Protein AF-A0A1F5B663-F1 (afdb_monomer_lite)

Secondary structure (DSSP, 8-state):
--------PPPPSS-EEEEEETTEEEEEE---GGGHHHHHHHH--EESPPPTTSEEEETTTTEEEEGGG-EEEE-SSSEEEE-TTHHHH--BGGGEE-TTPPTT-EEEEEETTSS-EEEEE---SPP---

Foldseek 3Di:
DDDPPQAADDDDPFDWDWDDQPPDTWTWGDDDLVCLQVVQVVAQFFPPRDDQQDWWAQQQVRDIDRNSCWIWTDDPRGIWTAHVCCSPGNGTSVRTHHPPDAAQDWDWTHTPPDPDTDIDGHN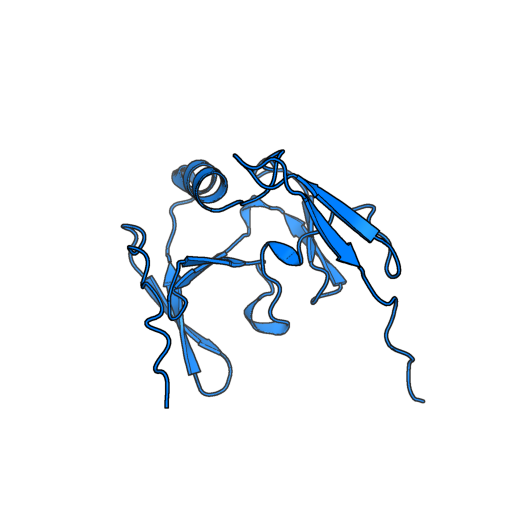GDDPPDD

Structure (mmCIF, N/CA/C/O ba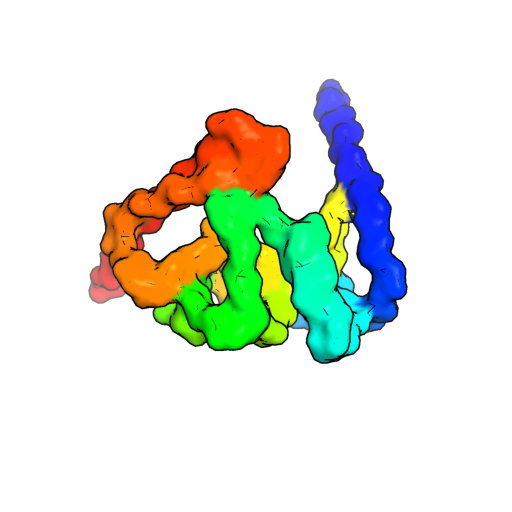ckbone):
data_AF-A0A1F5B663-F1
#
_entry.id   AF-A0A1F5B663-F1
#
loop_
_atom_site.group_PDB
_atom_site.id
_atom_site.type_symbol
_atom_site.label_atom_id
_atom_site.label_alt_id
_atom_site.label_comp_id
_atom_site.label_asym_id
_atom_site.label_entity_id
_atom_site.label_seq_id
_atom_site.pdbx_PDB_ins_code
_atom_site.Cartn_x
_atom_site.Cartn_y
_atom_site.Cartn_z
_atom_site.occupancy
_atom_site.B_iso_or_equiv
_atom_site.auth_seq_id
_atom_site.auth_comp_id
_atom_site.auth_asym_id
_atom_site.auth_atom_id
_atom_site.pdbx_PDB_model_num
ATOM 1 N N . MET A 1 1 ? -12.849 -8.162 -31.831 1.00 47.31 1 MET A N 1
ATOM 2 C CA . MET A 1 1 ? -11.798 -7.874 -30.829 1.00 47.31 1 MET A CA 1
ATOM 3 C C . MET A 1 1 ? -12.419 -6.965 -29.770 1.00 47.31 1 MET A C 1
ATOM 5 O O . MET A 1 1 ? -12.582 -5.778 -30.017 1.00 47.31 1 MET A O 1
ATOM 9 N N . PHE A 1 2 ? -12.905 -7.520 -28.658 1.00 51.75 2 PHE A N 1
ATOM 10 C CA . PHE A 1 2 ? -13.579 -6.729 -27.623 1.00 51.75 2 PHE A CA 1
ATOM 11 C C . PHE A 1 2 ? -12.532 -5.934 -26.835 1.00 51.75 2 PHE A C 1
ATOM 13 O O . PHE A 1 2 ? -11.804 -6.504 -26.022 1.00 51.75 2 PHE A O 1
ATOM 20 N N . LYS A 1 3 ? -12.426 -4.625 -27.086 1.00 56.47 3 LYS A N 1
ATOM 21 C CA . LYS A 1 3 ? -11.686 -3.728 -26.193 1.00 56.47 3 LYS A CA 1
ATOM 22 C C . LYS A 1 3 ? -12.485 -3.650 -24.893 1.00 56.47 3 LYS A C 1
ATOM 24 O O . LYS A 1 3 ? -13.535 -3.017 -24.865 1.00 56.47 3 LYS A O 1
ATOM 29 N N . ARG A 1 4 ? -12.033 -4.331 -23.834 1.00 62.50 4 ARG A N 1
ATOM 30 C CA . ARG A 1 4 ? -12.589 -4.104 -22.494 1.00 62.50 4 ARG A CA 1
ATOM 31 C C . ARG A 1 4 ? -12.277 -2.659 -22.133 1.00 62.50 4 ARG A C 1
ATOM 33 O O . ARG A 1 4 ? -11.109 -2.306 -21.989 1.00 62.50 4 ARG A O 1
ATOM 40 N N . HIS A 1 5 ? -13.310 -1.830 -22.057 1.00 62.78 5 HIS A N 1
ATOM 41 C CA . HIS A 1 5 ? -13.181 -0.480 -21.539 1.00 62.78 5 HIS A CA 1
ATOM 42 C C . HIS A 1 5 ? -12.806 -0.617 -20.063 1.00 62.78 5 HIS A C 1
ATOM 44 O O . HIS A 1 5 ? -13.605 -1.092 -19.259 1.00 62.78 5 HIS A O 1
ATOM 50 N N . ARG A 1 6 ? -11.550 -0.327 -19.724 1.00 70.75 6 ARG A N 1
ATOM 51 C CA . ARG A 1 6 ? -11.101 -0.342 -18.335 1.00 70.75 6 ARG A CA 1
ATOM 52 C C . ARG A 1 6 ? -11.484 1.014 -17.764 1.00 70.75 6 ARG A C 1
ATOM 54 O O . ARG A 1 6 ? -11.003 2.030 -18.256 1.00 70.75 6 ARG A O 1
ATOM 61 N N . GLU A 1 7 ? -12.406 1.033 -16.810 1.00 86.25 7 GLU A N 1
ATOM 62 C CA . GLU A 1 7 ? -12.746 2.267 -16.108 1.00 86.25 7 GLU A CA 1
ATOM 63 C C . GLU A 1 7 ? -11.486 2.814 -15.431 1.00 86.25 7 GLU A C 1
ATOM 65 O O . GLU A 1 7 ? -10.768 2.083 -14.744 1.00 86.25 7 GLU A O 1
ATOM 70 N N . ILE A 1 8 ? -11.180 4.084 -15.699 1.00 90.31 8 ILE A N 1
ATOM 71 C CA . ILE A 1 8 ? -10.065 4.794 -15.081 1.00 90.31 8 ILE A CA 1
ATOM 72 C C . ILE A 1 8 ? -10.648 5.541 -13.889 1.00 90.31 8 ILE A C 1
ATOM 74 O O . ILE A 1 8 ? -11.436 6.471 -14.062 1.00 90.31 8 ILE A O 1
ATOM 78 N N . LEU A 1 9 ? -10.270 5.126 -12.686 1.00 92.06 9 LEU A N 1
ATOM 79 C CA . LEU A 1 9 ? -10.707 5.764 -11.455 1.00 92.06 9 LEU A CA 1
ATOM 80 C C . LEU A 1 9 ? -10.071 7.153 -11.312 1.00 92.06 9 LEU A C 1
ATOM 82 O O . LEU A 1 9 ? -8.950 7.367 -11.800 1.00 92.06 9 LEU A O 1
ATOM 86 N N . PRO A 1 10 ? -10.746 8.095 -10.628 1.00 94.25 10 PRO A N 1
ATOM 87 C CA . PRO A 1 10 ? -10.165 9.385 -10.280 1.00 94.25 10 PRO A CA 1
ATOM 88 C C . PRO A 1 10 ? -8.796 9.239 -9.605 1.00 94.25 10 PRO A C 1
ATOM 90 O O . PRO A 1 10 ? -8.495 8.223 -8.982 1.00 94.25 10 PRO A O 1
ATOM 93 N N . ARG A 1 11 ? -7.950 10.252 -9.780 1.00 96.00 11 ARG A N 1
ATOM 94 C CA . ARG A 1 11 ? -6.649 10.364 -9.109 1.00 96.00 11 ARG A CA 1
ATOM 95 C C . ARG A 1 11 ? -6.840 10.991 -7.730 1.00 96.00 11 ARG A C 1
ATOM 97 O O . ARG A 1 11 ? -7.661 11.901 -7.598 1.00 96.00 11 ARG A O 1
ATOM 104 N N . LEU A 1 12 ? -6.024 10.599 -6.752 1.00 96.75 12 LEU A N 1
ATOM 105 C CA . LEU A 1 12 ? -5.884 11.383 -5.523 1.00 96.75 12 LEU A CA 1
ATOM 106 C C . LEU A 1 12 ? -5.427 12.823 -5.817 1.00 96.75 12 LEU A C 1
ATOM 108 O O . LEU A 1 12 ? -4.656 13.075 -6.745 1.00 96.75 12 LEU A O 1
ATOM 112 N N . SER A 1 13 ? -5.855 13.761 -4.973 1.00 96.88 13 SER A N 1
ATOM 113 C CA . SER A 1 13 ? -5.525 15.191 -5.065 1.00 96.88 13 SER A CA 1
ATOM 114 C C . SER A 1 13 ? -4.177 15.548 -4.420 1.00 96.88 13 SER A C 1
ATOM 116 O O . SER A 1 13 ? -4.055 16.579 -3.766 1.00 96.88 13 SER A O 1
ATOM 118 N N . TYR A 1 14 ? -3.162 14.701 -4.606 1.00 97.75 14 TYR A N 1
ATOM 119 C CA . TYR A 1 14 ? -1.798 14.927 -4.115 1.00 97.75 14 TYR A CA 1
ATOM 120 C C . TYR A 1 14 ? -0.825 15.141 -5.279 1.00 97.75 14 TYR A C 1
ATOM 122 O O . TYR A 1 14 ? -1.024 14.563 -6.352 1.00 97.75 14 TYR A O 1
ATOM 130 N N . PRO A 1 15 ? 0.247 15.930 -5.089 1.00 97.94 15 PRO A N 1
ATOM 131 C CA . PRO A 1 15 ? 1.313 16.024 -6.079 1.00 97.94 15 PRO A CA 1
ATOM 132 C C . PRO A 1 15 ? 2.014 14.672 -6.260 1.00 97.94 15 PRO A C 1
ATOM 134 O O . PRO A 1 15 ? 2.065 13.855 -5.338 1.00 97.94 15 PRO A O 1
ATOM 137 N N . THR A 1 16 ? 2.589 14.452 -7.442 1.00 98.31 16 THR A N 1
ATOM 138 C CA . THR A 1 16 ? 3.364 13.247 -7.757 1.00 98.31 16 THR A CA 1
ATOM 139 C C . THR A 1 16 ? 4.823 13.574 -8.051 1.00 98.31 16 THR A C 1
ATOM 141 O O . THR A 1 16 ? 5.175 14.685 -8.453 1.00 98.31 16 THR A O 1
ATOM 144 N N . ARG A 1 17 ? 5.688 12.578 -7.861 1.00 97.88 17 ARG A N 1
ATOM 145 C CA . ARG A 1 17 ? 7.046 12.535 -8.410 1.00 97.88 17 ARG A CA 1
ATOM 146 C C . ARG A 1 17 ? 7.204 11.314 -9.305 1.00 97.88 17 ARG A C 1
ATOM 148 O O . ARG A 1 17 ? 6.560 10.293 -9.079 1.00 97.88 17 ARG A O 1
ATOM 155 N N . LEU A 1 18 ? 8.090 11.406 -10.291 1.00 97.88 18 LEU A N 1
ATOM 156 C CA . LEU A 1 18 ? 8.453 10.268 -11.130 1.00 97.88 18 LEU A CA 1
ATOM 157 C C . LEU A 1 18 ? 9.591 9.478 -10.479 1.00 97.88 18 LEU A C 1
ATOM 159 O O . LEU A 1 18 ? 10.616 10.050 -10.108 1.00 97.88 18 LEU A O 1
ATOM 163 N N . VAL A 1 19 ? 9.412 8.165 -10.363 1.00 96.44 19 VAL A N 1
ATOM 164 C CA . VAL A 1 19 ? 10.391 7.232 -9.797 1.00 96.44 19 VAL A CA 1
ATOM 165 C C . VAL A 1 19 ? 10.777 6.205 -10.866 1.00 96.44 19 VAL A C 1
ATOM 167 O O . VAL A 1 19 ? 9.883 5.552 -11.409 1.00 96.44 19 VAL A O 1
ATOM 170 N N . PRO A 1 20 ? 12.075 6.038 -11.181 1.00 94.00 20 PRO A N 1
ATOM 171 C CA . PRO A 1 20 ? 12.530 4.984 -12.084 1.00 94.00 20 PRO A CA 1
ATOM 172 C C . PRO A 1 20 ? 12.227 3.585 -11.530 1.00 94.00 20 PRO A C 1
ATOM 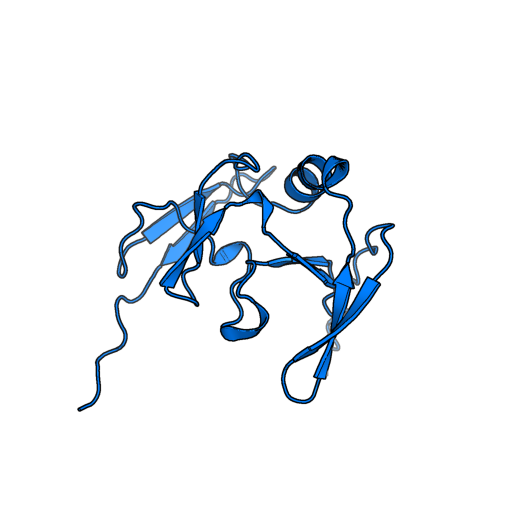174 O O . PRO A 1 20 ? 12.529 3.294 -10.371 1.00 94.00 20 PRO A O 1
ATOM 177 N N . ALA A 1 21 ? 11.673 2.711 -12.368 1.00 88.75 21 ALA A N 1
ATOM 178 C CA . ALA A 1 21 ? 11.403 1.307 -12.073 1.00 88.75 21 ALA A CA 1
ATOM 179 C C . ALA A 1 21 ? 11.782 0.452 -13.294 1.00 88.75 21 ALA A C 1
ATOM 181 O O . ALA A 1 21 ? 10.973 0.195 -14.186 1.00 88.75 21 ALA A O 1
ATOM 182 N N . GLY A 1 22 ? 13.052 0.046 -13.371 1.00 86.00 22 GLY A N 1
ATOM 183 C CA . GLY A 1 22 ? 13.583 -0.633 -14.554 1.00 86.00 22 GLY A CA 1
ATOM 184 C C . GLY A 1 22 ? 13.564 0.282 -15.783 1.00 86.00 22 GLY A C 1
ATOM 185 O O . GLY A 1 22 ? 14.201 1.332 -15.778 1.00 86.00 22 GLY A O 1
ATOM 186 N N . ALA A 1 23 ? 12.847 -0.125 -16.835 1.00 86.75 23 ALA A N 1
ATOM 187 C CA . ALA A 1 23 ? 12.708 0.642 -18.078 1.00 86.75 23 ALA A CA 1
ATOM 188 C C . ALA A 1 23 ? 11.555 1.666 -18.053 1.00 86.75 23 ALA A C 1
ATOM 190 O O . ALA A 1 23 ? 11.382 2.413 -19.016 1.00 86.75 23 ALA A O 1
ATOM 191 N N . GLU A 1 24 ? 10.760 1.697 -16.982 1.00 90.19 24 GLU A N 1
ATOM 192 C CA . GLU A 1 24 ? 9.573 2.544 -16.867 1.00 90.19 24 GLU A CA 1
ATOM 193 C C . GLU A 1 24 ? 9.748 3.627 -15.792 1.00 90.19 24 GLU A C 1
ATOM 195 O O . GLU A 1 24 ? 10.549 3.500 -14.864 1.00 90.19 24 GLU A O 1
ATOM 200 N N . MET A 1 25 ? 8.968 4.703 -15.915 1.00 94.94 25 MET A N 1
ATOM 201 C CA . MET A 1 25 ? 8.834 5.735 -14.886 1.00 94.94 25 MET A CA 1
ATOM 202 C C . MET A 1 25 ? 7.457 5.601 -14.243 1.00 94.94 25 MET A C 1
ATOM 204 O O . MET A 1 25 ? 6.443 5.657 -14.938 1.00 94.94 25 MET A O 1
ATOM 208 N N . ILE A 1 26 ? 7.419 5.455 -12.922 1.00 96.50 26 ILE A N 1
ATOM 209 C CA . ILE A 1 26 ? 6.176 5.331 -12.161 1.00 96.50 26 ILE A CA 1
ATOM 210 C C . ILE A 1 26 ? 5.891 6.645 -11.438 1.00 96.50 26 ILE A C 1
ATOM 212 O O . ILE A 1 26 ? 6.773 7.230 -10.810 1.00 96.50 26 ILE A O 1
ATOM 216 N N . GLU A 1 27 ? 4.645 7.101 -11.506 1.00 98.12 27 GLU A N 1
ATOM 217 C CA . GLU A 1 27 ? 4.158 8.227 -10.714 1.00 98.12 27 GLU A CA 1
ATOM 218 C C . GLU A 1 27 ? 3.892 7.779 -9.267 1.00 98.12 27 GLU A C 1
ATOM 220 O O . GLU A 1 27 ? 3.022 6.947 -9.010 1.00 98.12 27 GLU A O 1
ATOM 225 N N . GLU A 1 28 ? 4.620 8.348 -8.312 1.00 98.50 28 GLU A N 1
ATOM 226 C CA . GLU A 1 28 ? 4.395 8.169 -6.877 1.00 98.50 28 GLU A CA 1
ATOM 227 C C . GLU A 1 28 ? 3.788 9.437 -6.276 1.00 98.50 28 GLU A C 1
ATOM 229 O O . GLU A 1 28 ? 4.322 10.531 -6.465 1.00 98.50 28 GLU A O 1
ATOM 234 N N . TYR A 1 29 ? 2.721 9.287 -5.496 1.00 98.69 29 TYR A N 1
ATOM 235 C CA . TYR A 1 29 ? 2.125 10.384 -4.742 1.00 98.69 29 TYR A CA 1
ATOM 236 C C . TYR A 1 29 ? 2.991 10.802 -3.551 1.00 98.69 29 TYR A C 1
ATOM 238 O O . TYR A 1 29 ? 3.461 9.976 -2.768 1.00 98.69 29 TYR A O 1
ATOM 246 N N . ILE A 1 30 ? 3.142 12.112 -3.369 1.00 98.38 30 ILE A N 1
ATOM 247 C CA . ILE A 1 30 ? 3.794 12.717 -2.208 1.00 98.38 30 ILE A CA 1
ATOM 248 C C . ILE A 1 30 ? 2.704 13.040 -1.183 1.00 98.38 30 ILE A C 1
ATOM 250 O O . ILE A 1 30 ? 2.067 14.091 -1.243 1.00 98.38 30 ILE A O 1
ATOM 254 N N . ILE A 1 31 ? 2.476 12.112 -0.254 1.00 98.12 31 ILE A N 1
ATOM 255 C CA . ILE A 1 31 ? 1.436 12.232 0.776 1.00 98.12 31 ILE A CA 1
ATOM 256 C C . ILE A 1 31 ? 2.054 12.787 2.068 1.00 98.12 31 ILE A C 1
ATOM 258 O O . ILE A 1 31 ? 2.991 12.176 2.595 1.00 98.12 31 ILE A O 1
ATOM 262 N N . PRO A 1 32 ? 1.541 13.903 2.617 1.00 97.62 32 PRO A N 1
ATOM 263 C CA . PRO A 1 32 ? 1.982 14.416 3.910 1.00 97.62 32 PRO A CA 1
ATOM 264 C C . PRO A 1 32 ? 1.759 13.405 5.041 1.00 97.62 32 PRO A C 1
ATOM 266 O O . PRO A 1 32 ? 0.729 12.736 5.104 1.00 97.62 32 PRO A O 1
ATOM 269 N N . ASN A 1 33 ? 2.690 13.334 5.997 1.00 96.00 33 ASN A N 1
ATOM 270 C CA . ASN A 1 33 ? 2.601 12.382 7.114 1.00 96.00 33 ASN A CA 1
ATOM 271 C C . ASN A 1 33 ? 1.296 12.510 7.922 1.00 96.00 33 ASN A C 1
ATOM 273 O O . ASN A 1 33 ? 0.756 11.496 8.355 1.00 96.00 33 ASN A O 1
ATOM 277 N N . GLY A 1 34 ? 0.774 13.732 8.089 1.00 97.44 34 GLY A N 1
ATOM 278 C CA . GLY A 1 34 ? -0.491 13.984 8.791 1.00 97.44 34 GLY A CA 1
ATOM 279 C C . GLY A 1 34 ? -1.733 13.447 8.070 1.00 97.44 34 GLY A C 1
ATOM 280 O O . GLY A 1 34 ? -2.764 13.260 8.704 1.00 97.44 34 GLY A O 1
ATOM 281 N N . GLU A 1 35 ? -1.630 13.146 6.775 1.00 98.25 35 GLU A N 1
ATOM 282 C CA . GLU A 1 35 ? -2.745 12.689 5.936 1.00 98.25 35 GLU A CA 1
ATOM 283 C C . GLU A 1 35 ? -2.661 11.195 5.596 1.00 98.25 35 GLU A C 1
ATOM 285 O O . GLU A 1 35 ? -3.622 10.610 5.095 1.00 98.25 35 GLU A O 1
ATOM 290 N N . LYS A 1 36 ? -1.543 10.528 5.923 1.00 98.25 36 LYS A N 1
ATOM 291 C CA . LYS A 1 36 ? -1.356 9.096 5.639 1.00 98.25 36 LYS A CA 1
ATOM 292 C C . LYS A 1 36 ? -2.454 8.214 6.230 1.00 98.25 36 LYS A C 1
ATOM 294 O O . LYS A 1 36 ? -2.824 7.231 5.601 1.00 98.25 36 LYS A O 1
ATOM 299 N N . ALA A 1 37 ? -2.983 8.551 7.407 1.00 98.44 37 ALA A N 1
ATOM 300 C CA . ALA A 1 37 ? -4.048 7.768 8.036 1.00 98.44 37 ALA A CA 1
ATOM 301 C C . ALA A 1 37 ? -5.332 7.790 7.193 1.00 98.44 37 ALA A C 1
ATOM 303 O O . ALA A 1 37 ? -5.933 6.745 6.961 1.00 98.44 37 ALA A O 1
ATOM 304 N N . GLN A 1 38 ? -5.704 8.966 6.683 1.00 98.06 38 GLN A N 1
ATOM 305 C CA . GLN A 1 38 ? -6.874 9.135 5.826 1.00 98.06 38 GLN A CA 1
ATOM 306 C C . GLN A 1 38 ? -6.687 8.435 4.478 1.00 98.06 38 GLN A C 1
ATOM 308 O O . GLN A 1 38 ? -7.603 7.776 3.996 1.00 98.06 38 GLN A O 1
ATOM 313 N N . VAL A 1 39 ? -5.500 8.542 3.872 1.00 98.44 39 VAL A N 1
ATOM 314 C CA . VAL A 1 39 ? -5.216 7.851 2.605 1.00 98.44 39 VAL A CA 1
ATOM 315 C C . VAL A 1 39 ? -5.232 6.334 2.784 1.00 98.44 39 VAL A C 1
ATOM 317 O O . VAL A 1 39 ? -5.781 5.627 1.940 1.00 98.44 39 VAL A O 1
ATOM 320 N N . LEU A 1 40 ? -4.671 5.829 3.886 1.00 98.56 40 LEU A N 1
ATOM 321 C CA . LEU A 1 40 ? -4.719 4.408 4.207 1.00 98.56 40 LEU A CA 1
ATOM 322 C C . LEU A 1 40 ? -6.164 3.932 4.361 1.00 98.56 40 LEU A C 1
ATOM 324 O O . LEU A 1 40 ? -6.535 2.947 3.733 1.00 98.56 40 LEU A O 1
ATOM 328 N N . ASP A 1 41 ? -6.991 4.647 5.125 1.00 98.06 41 ASP A N 1
ATOM 329 C CA . ASP A 1 41 ? -8.410 4.312 5.255 1.00 98.06 41 ASP A CA 1
ATOM 330 C C . ASP A 1 41 ? -9.145 4.381 3.906 1.00 98.06 41 ASP A C 1
ATOM 332 O O . ASP A 1 41 ? -9.974 3.529 3.622 1.00 98.06 41 ASP A O 1
ATOM 336 N N . GLY A 1 42 ? -8.818 5.318 3.017 1.00 96.81 42 GLY A N 1
ATOM 337 C CA . GLY A 1 42 ? -9.464 5.399 1.702 1.00 96.81 42 GLY A CA 1
ATOM 338 C C . GLY A 1 42 ? -9.091 4.268 0.735 1.00 96.81 42 GLY A C 1
ATOM 339 O O . GLY A 1 42 ? -9.907 3.884 -0.103 1.00 96.81 42 GLY A O 1
ATOM 340 N N . LEU A 1 43 ? -7.866 3.740 0.824 1.00 97.38 43 LEU A N 1
ATOM 341 C CA . LEU A 1 43 ? -7.324 2.789 -0.157 1.00 97.38 43 LEU A CA 1
ATOM 342 C C . LEU A 1 43 ? -7.223 1.347 0.346 1.00 97.38 43 LEU A C 1
ATOM 344 O O . LEU A 1 43 ? -7.133 0.428 -0.470 1.00 97.38 43 LEU A O 1
ATOM 348 N N . TYR A 1 44 ? -7.197 1.122 1.659 1.00 97.81 44 TYR A N 1
ATOM 349 C CA . TYR A 1 44 ? -7.035 -0.216 2.213 1.00 97.81 44 TYR A CA 1
ATOM 350 C C . TYR A 1 44 ? -8.338 -1.019 2.051 1.00 97.81 44 TYR A C 1
ATOM 352 O O . TYR A 1 44 ? -9.369 -0.630 2.609 1.00 97.81 44 TYR A O 1
ATOM 360 N N . PRO A 1 45 ? -8.328 -2.141 1.305 1.00 96.56 45 PRO A N 1
ATOM 361 C CA . PRO A 1 45 ? -9.557 -2.802 0.872 1.00 96.56 45 PRO A CA 1
ATOM 362 C C . PRO A 1 45 ? -10.104 -3.812 1.888 1.00 96.56 45 PRO A C 1
ATOM 364 O O . PRO A 1 45 ? -11.157 -4.399 1.637 1.00 96.56 45 PRO A O 1
ATOM 367 N N . PHE A 1 46 ? -9.405 -4.054 3.002 1.00 97.19 46 PHE A N 1
ATOM 368 C CA . PHE A 1 46 ? -9.757 -5.101 3.963 1.00 97.19 46 PHE A CA 1
ATOM 369 C C . PHE A 1 46 ? -10.182 -4.547 5.323 1.00 97.19 46 PHE A C 1
ATOM 371 O O . PHE A 1 46 ? -9.713 -3.492 5.737 1.00 97.19 46 PHE A O 1
ATOM 378 N N . ASP A 1 47 ? -11.041 -5.286 6.024 1.00 94.69 47 ASP A N 1
ATOM 379 C CA . ASP A 1 47 ? -11.360 -5.025 7.430 1.00 94.69 47 ASP A CA 1
ATOM 380 C C . ASP A 1 47 ? -10.650 -6.042 8.343 1.00 94.69 47 ASP A C 1
ATOM 382 O O . ASP A 1 47 ? -10.737 -7.250 8.079 1.00 94.69 47 ASP A O 1
ATOM 386 N N . PRO A 1 48 ? -10.006 -5.592 9.440 1.00 95.44 48 PRO A N 1
ATOM 387 C CA . PRO A 1 48 ? -9.826 -4.192 9.849 1.00 95.44 48 PRO A CA 1
ATOM 388 C C . PRO A 1 48 ? -8.709 -3.469 9.068 1.00 95.44 48 PRO A C 1
ATOM 390 O O . PRO A 1 48 ? -7.784 -4.102 8.555 1.00 95.44 48 PRO A O 1
ATOM 393 N N . VAL A 1 49 ? -8.775 -2.133 9.031 1.00 97.69 49 VAL A N 1
ATOM 394 C CA . VAL A 1 49 ? -7.673 -1.279 8.555 1.00 97.69 49 VAL A CA 1
ATOM 395 C C . VAL A 1 49 ? -6.587 -1.221 9.638 1.00 97.69 49 VAL A C 1
ATOM 397 O O . VAL A 1 49 ? -6.913 -0.886 10.779 1.00 97.69 49 VAL A O 1
ATOM 400 N N . PRO A 1 50 ? -5.315 -1.525 9.327 1.00 97.69 50 PRO A N 1
ATOM 401 C CA . PRO A 1 50 ? -4.246 -1.476 10.319 1.00 97.69 50 PRO A CA 1
ATOM 402 C C . PRO A 1 50 ? -3.863 -0.035 10.671 1.00 97.69 50 PRO A C 1
ATOM 404 O O . PRO A 1 50 ? -3.912 0.865 9.828 1.00 97.69 50 PRO A O 1
ATOM 407 N N . ALA A 1 51 ? -3.420 0.202 11.903 1.00 98.12 51 ALA A N 1
ATOM 408 C CA . ALA A 1 51 ? -2.898 1.502 12.308 1.00 98.12 51 ALA A CA 1
ATOM 409 C C . ALA A 1 51 ? -1.527 1.793 11.670 1.00 98.12 51 ALA A C 1
ATOM 411 O O . ALA A 1 51 ? -0.714 0.902 11.446 1.00 98.12 51 ALA A O 1
ATOM 412 N N . LEU A 1 52 ? -1.195 3.075 11.472 1.00 98.44 52 LEU A N 1
ATOM 413 C CA . LEU A 1 52 ? 0.111 3.495 10.925 1.00 98.44 52 LEU A CA 1
ATOM 414 C C . LEU A 1 52 ? 1.320 3.068 11.781 1.00 98.44 52 LEU A C 1
ATOM 416 O O . LEU A 1 52 ? 2.465 3.107 11.324 1.00 98.44 52 LEU A O 1
ATOM 420 N N . THR A 1 53 ? 1.094 2.748 13.052 1.00 98.25 53 THR A N 1
ATOM 421 C CA . THR A 1 53 ? 2.110 2.259 13.994 1.00 98.25 53 THR A CA 1
ATOM 422 C C . THR A 1 53 ? 2.272 0.748 13.966 1.00 98.25 53 THR A C 1
ATOM 424 O O . THR A 1 53 ? 3.245 0.258 14.529 1.00 98.25 53 THR A O 1
ATOM 427 N N . GLU A 1 54 ? 1.340 0.017 13.357 1.00 98.12 54 GLU A N 1
ATOM 428 C CA . GLU A 1 54 ? 1.429 -1.435 13.260 1.00 98.12 54 GLU A CA 1
ATOM 429 C C . GLU A 1 54 ? 2.534 -1.858 12.295 1.00 98.12 54 GLU A C 1
ATOM 431 O O . GLU A 1 54 ? 2.940 -1.119 11.391 1.00 98.12 54 GLU A O 1
ATOM 436 N N . THR A 1 55 ? 3.008 -3.079 12.508 1.00 98.12 55 THR A N 1
ATOM 437 C CA . THR A 1 55 ? 3.930 -3.764 11.610 1.00 98.12 55 THR A CA 1
ATOM 438 C C . THR A 1 55 ? 3.132 -4.730 10.749 1.00 98.12 55 THR A C 1
ATOM 440 O O . THR A 1 55 ? 2.267 -5.442 11.253 1.00 98.12 55 THR A O 1
ATOM 443 N N . MET A 1 56 ? 3.457 -4.780 9.464 1.00 97.00 56 MET A N 1
ATOM 444 C CA . MET A 1 56 ? 2.990 -5.787 8.515 1.00 97.00 56 MET A CA 1
ATOM 445 C C . MET A 1 56 ? 4.198 -6.469 7.876 1.00 97.00 56 MET A C 1
ATOM 447 O O . MET A 1 56 ? 5.327 -5.999 7.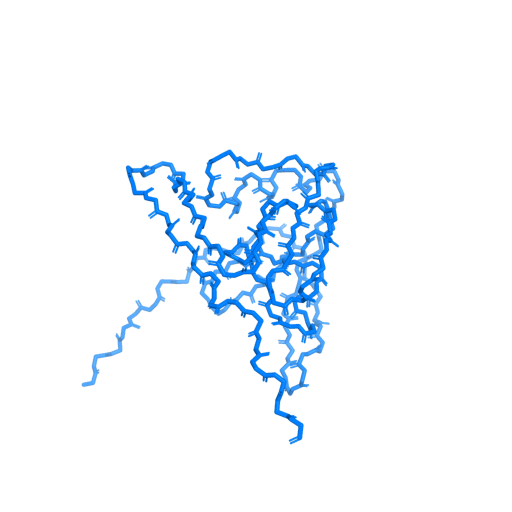997 1.00 97.00 56 MET A O 1
ATOM 451 N N . TYR A 1 57 ? 3.967 -7.583 7.201 1.00 95.06 57 TYR A N 1
ATOM 452 C CA . TYR A 1 57 ? 4.965 -8.335 6.454 1.00 95.06 57 TYR A CA 1
ATOM 453 C C . TYR A 1 57 ? 4.668 -8.243 4.959 1.00 95.06 57 TYR A C 1
ATOM 455 O O . TYR A 1 57 ? 3.534 -8.463 4.542 1.00 95.06 57 TYR A O 1
ATOM 463 N N . ASP A 1 58 ? 5.666 -7.904 4.150 1.00 94.69 58 ASP A N 1
ATOM 464 C CA . ASP A 1 58 ? 5.553 -7.949 2.694 1.00 94.69 58 ASP A CA 1
ATOM 465 C C . ASP A 1 58 ? 5.930 -9.346 2.197 1.00 94.69 58 ASP A C 1
ATOM 467 O O . ASP A 1 58 ? 7.082 -9.764 2.329 1.00 94.69 58 ASP A O 1
ATOM 471 N N . LEU A 1 59 ? 4.964 -10.057 1.614 1.00 91.88 59 LEU A N 1
ATOM 472 C CA . LEU A 1 59 ? 5.164 -11.411 1.105 1.00 91.88 59 LEU A CA 1
ATOM 473 C C . LEU A 1 59 ? 6.148 -11.489 -0.075 1.00 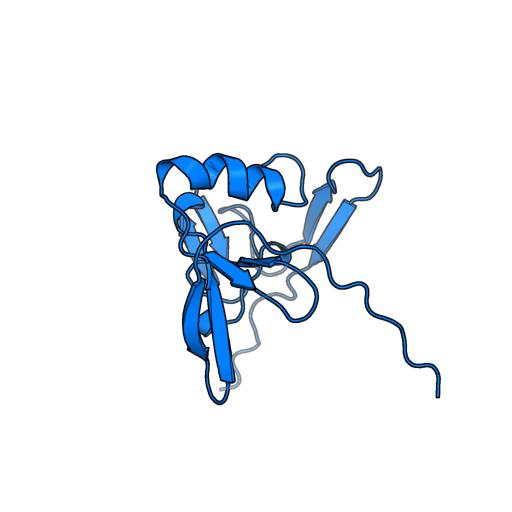91.88 59 LEU A C 1
ATOM 475 O O . LEU A 1 59 ? 6.787 -12.523 -0.246 1.00 91.88 59 LEU A O 1
ATOM 479 N N . HIS A 1 60 ? 6.282 -10.437 -0.886 1.00 90.50 60 HIS A N 1
ATOM 480 C CA . HIS A 1 60 ? 7.205 -10.429 -2.027 1.00 90.50 60 HIS A CA 1
ATOM 481 C C . HIS A 1 60 ? 8.655 -10.187 -1.603 1.00 90.50 60 HIS A C 1
ATOM 483 O O . HIS A 1 60 ? 9.572 -10.768 -2.181 1.00 90.50 60 HIS A O 1
ATOM 489 N N . GLU A 1 61 ? 8.855 -9.319 -0.611 1.00 91.94 61 GLU A N 1
ATOM 490 C CA . GLU A 1 61 ? 10.181 -8.977 -0.084 1.00 91.94 61 GLU A CA 1
ATOM 491 C C . GLU A 1 61 ? 10.640 -9.923 1.036 1.00 91.94 61 GLU A C 1
ATOM 493 O O . GLU A 1 61 ? 11.822 -9.970 1.377 1.00 91.94 61 GLU A O 1
ATOM 498 N N . GLU A 1 62 ? 9.696 -10.645 1.631 1.00 90.69 62 GLU A N 1
ATOM 499 C CA . GLU A 1 62 ? 9.867 -11.459 2.829 1.00 90.69 62 GLU A CA 1
ATOM 500 C C . GLU A 1 62 ? 10.371 -10.667 4.055 1.00 90.69 62 GLU A C 1
ATOM 502 O O . GLU A 1 62 ? 11.127 -11.179 4.887 1.00 90.69 62 GLU A O 1
ATOM 507 N N . LYS A 1 63 ? 9.944 -9.402 4.196 1.00 91.88 63 LYS A N 1
ATOM 508 C CA . LYS A 1 63 ? 10.401 -8.490 5.263 1.00 91.88 63 LYS A CA 1
ATOM 509 C C . LYS A 1 63 ? 9.255 -7.796 6.001 1.00 91.88 63 LYS A C 1
ATOM 511 O O . LYS A 1 63 ? 8.263 -7.413 5.376 1.00 91.88 63 LYS A O 1
ATOM 516 N N . PRO A 1 64 ? 9.401 -7.563 7.320 1.00 96.00 64 PRO A N 1
ATOM 517 C CA . PRO A 1 64 ? 8.487 -6.707 8.058 1.00 96.00 64 PRO A CA 1
ATOM 518 C C . PRO A 1 64 ? 8.700 -5.234 7.692 1.00 96.00 64 PRO A C 1
ATOM 520 O O . PRO A 1 64 ? 9.824 -4.803 7.444 1.00 96.00 64 PRO A O 1
ATOM 523 N N . PHE A 1 65 ? 7.634 -4.444 7.739 1.00 97.81 65 PHE A N 1
ATOM 524 C CA . PHE A 1 65 ? 7.670 -2.992 7.604 1.00 97.81 65 PHE A CA 1
ATOM 525 C C . PHE A 1 65 ? 6.609 -2.343 8.495 1.00 97.81 65 PHE A C 1
ATOM 527 O O . PHE A 1 65 ? 5.592 -2.955 8.828 1.00 97.81 65 PHE A O 1
ATOM 534 N N . ARG A 1 66 ? 6.827 -1.083 8.876 1.00 98.25 66 ARG A N 1
ATOM 535 C CA . ARG A 1 66 ? 5.808 -0.295 9.569 1.00 98.25 66 ARG A CA 1
ATOM 536 C C . ARG A 1 66 ? 4.775 0.175 8.553 1.00 98.25 66 ARG A C 1
ATOM 538 O O . ARG A 1 66 ? 5.143 0.765 7.542 1.00 98.25 66 ARG A O 1
ATOM 545 N N . VAL A 1 67 ? 3.488 -0.008 8.839 1.00 98.44 67 VAL A N 1
ATOM 546 C CA . VAL A 1 67 ? 2.392 0.360 7.927 1.00 98.44 67 VAL A CA 1
ATOM 547 C C . VAL A 1 67 ? 2.520 1.807 7.467 1.00 98.44 67 VAL A C 1
ATOM 549 O O . VAL A 1 67 ? 2.412 2.067 6.278 1.00 98.44 67 VAL A O 1
ATOM 552 N N . GLY A 1 68 ? 2.845 2.742 8.365 1.00 98.25 68 GLY A N 1
ATOM 553 C CA . GLY A 1 68 ? 3.058 4.154 8.030 1.00 98.25 68 GLY A CA 1
ATOM 554 C C . GLY A 1 68 ? 4.136 4.440 6.975 1.00 98.25 68 GLY A C 1
ATOM 555 O O . GLY A 1 68 ? 4.143 5.541 6.427 1.00 98.25 68 GLY A O 1
ATOM 556 N N . ASP A 1 69 ? 4.991 3.476 6.633 1.00 98.44 69 ASP A N 1
ATOM 557 C CA . ASP A 1 69 ? 6.010 3.592 5.583 1.00 98.44 69 ASP A CA 1
ATOM 558 C C . ASP A 1 69 ? 5.471 3.228 4.189 1.00 98.44 69 ASP A C 1
ATOM 560 O O . ASP A 1 69 ? 6.217 3.261 3.209 1.00 98.44 69 ASP A O 1
ATOM 564 N N . PHE A 1 70 ? 4.171 2.924 4.071 1.00 98.62 70 PHE A N 1
ATOM 565 C CA . PHE A 1 70 ? 3.526 2.662 2.788 1.00 98.62 70 PHE A CA 1
ATOM 566 C C . PHE A 1 70 ? 3.746 3.793 1.783 1.00 98.62 70 PHE A C 1
ATOM 568 O O . PHE A 1 70 ? 3.927 4.972 2.134 1.00 98.62 70 PHE A O 1
ATOM 575 N N . ARG A 1 71 ? 3.651 3.411 0.510 1.00 98.56 71 ARG A N 1
ATOM 576 C CA . ARG A 1 71 ? 3.725 4.301 -0.647 1.00 98.56 71 ARG A CA 1
ATOM 577 C C . ARG A 1 71 ? 2.431 4.182 -1.448 1.00 98.56 71 ARG A C 1
ATOM 579 O O . ARG A 1 71 ? 1.722 3.178 -1.352 1.00 98.56 71 ARG A O 1
ATOM 586 N N . VAL A 1 72 ? 2.114 5.211 -2.229 1.00 98.62 72 VAL A N 1
ATOM 587 C CA . VAL A 1 72 ? 0.960 5.188 -3.138 1.00 98.62 72 VAL A CA 1
ATOM 588 C C . VAL A 1 72 ? 1.424 5.555 -4.529 1.00 98.62 72 VAL A C 1
ATOM 590 O O . VAL A 1 72 ? 2.066 6.586 -4.729 1.00 98.62 72 VAL A O 1
ATOM 593 N N . LEU A 1 73 ? 1.100 4.698 -5.486 1.00 98.38 73 LEU A N 1
ATOM 594 C CA . LEU A 1 73 ? 1.492 4.848 -6.879 1.00 98.38 73 LEU A CA 1
ATOM 595 C C . LEU A 1 73 ? 0.260 5.100 -7.729 1.00 98.38 73 LEU A C 1
ATOM 597 O O . LEU A 1 73 ? -0.799 4.527 -7.469 1.00 98.38 73 LEU A O 1
ATOM 601 N N . ARG A 1 74 ? 0.396 5.903 -8.781 1.00 97.38 74 ARG A N 1
ATOM 602 C CA . ARG A 1 74 ? -0.641 5.976 -9.802 1.00 97.38 74 ARG A CA 1
ATOM 603 C C . ARG A 1 74 ? -0.444 4.842 -10.803 1.00 97.38 74 ARG A C 1
ATOM 605 O O . ARG A 1 74 ? 0.467 4.879 -11.626 1.00 97.38 74 ARG A O 1
ATOM 612 N N . GLY A 1 75 ? -1.323 3.846 -10.751 1.00 92.69 75 GLY A N 1
ATOM 613 C CA . GLY A 1 75 ? -1.411 2.803 -11.765 1.00 92.69 75 GLY A CA 1
ATOM 614 C C . GLY A 1 75 ? -2.176 3.265 -13.009 1.00 92.69 75 GLY A C 1
ATOM 615 O O . GLY A 1 75 ? -2.808 4.324 -13.038 1.00 92.69 75 GLY A O 1
ATOM 616 N N . ALA A 1 76 ? -2.181 2.422 -14.045 1.00 90.00 76 ALA A N 1
ATOM 617 C CA . ALA A 1 76 ? -2.845 2.725 -15.318 1.00 90.00 76 ALA A CA 1
ATOM 618 C C . ALA A 1 76 ? -4.353 3.020 -15.179 1.00 90.00 76 ALA A C 1
ATOM 620 O O . ALA A 1 76 ? -4.900 3.808 -15.946 1.00 90.00 76 ALA A O 1
ATOM 621 N N . ALA A 1 77 ? -5.027 2.391 -14.210 1.00 92.44 77 ALA A N 1
ATOM 622 C CA . ALA A 1 77 ? -6.469 2.535 -14.003 1.00 92.44 77 ALA A CA 1
ATOM 623 C C . ALA A 1 77 ? -6.851 3.087 -12.622 1.00 92.44 77 ALA A C 1
ATOM 625 O O . ALA A 1 77 ? -7.942 3.621 -12.479 1.00 92.44 77 ALA A O 1
ATOM 626 N N . MET A 1 78 ? -5.994 2.958 -11.609 1.00 94.94 78 MET A N 1
ATOM 627 C CA . MET A 1 78 ? -6.327 3.299 -10.224 1.00 94.94 78 MET A CA 1
ATOM 628 C C . MET A 1 78 ? -5.076 3.570 -9.398 1.00 94.94 78 MET A C 1
ATOM 630 O O . MET A 1 78 ? -3.967 3.230 -9.815 1.00 94.94 78 MET A O 1
ATOM 634 N N . ASP A 1 79 ? -5.279 4.145 -8.220 1.00 98.00 79 ASP A N 1
ATOM 635 C CA . ASP A 1 79 ? -4.221 4.368 -7.245 1.00 98.00 79 ASP A CA 1
ATOM 636 C C . ASP A 1 79 ? -3.926 3.064 -6.501 1.00 98.00 79 ASP A C 1
ATOM 638 O O . ASP A 1 79 ? -4.828 2.306 -6.145 1.00 98.00 79 ASP A O 1
ATOM 642 N N . MET A 1 80 ? -2.645 2.770 -6.322 1.00 97.62 80 MET A N 1
ATOM 643 C CA . MET A 1 80 ? -2.163 1.518 -5.761 1.00 97.62 80 MET A CA 1
ATOM 644 C C . MET A 1 80 ? -1.498 1.785 -4.422 1.00 97.62 80 MET A C 1
ATOM 646 O O . MET A 1 80 ? -0.487 2.484 -4.362 1.00 97.62 80 MET A O 1
ATOM 650 N N . LEU A 1 81 ? -2.045 1.193 -3.362 1.00 98.44 81 LEU A N 1
ATOM 651 C CA . LEU A 1 81 ? -1.400 1.129 -2.058 1.00 98.44 81 LEU A CA 1
ATOM 652 C C . LEU A 1 81 ? -0.351 0.011 -2.073 1.00 98.44 81 LEU A C 1
ATOM 654 O O . LEU A 1 81 ? -0.676 -1.150 -2.349 1.00 98.44 81 LEU A O 1
ATOM 658 N N . VAL A 1 82 ? 0.905 0.366 -1.808 1.00 98.50 82 VAL A N 1
ATOM 659 C CA . VAL A 1 82 ? 2.043 -0.548 -1.954 1.00 98.50 82 VAL A CA 1
ATOM 660 C C . VAL A 1 82 ? 3.002 -0.464 -0.775 1.00 98.50 82 VAL A C 1
ATOM 662 O O . VAL A 1 82 ? 3.068 0.548 -0.068 1.00 98.50 82 VAL A O 1
ATOM 665 N N . SER A 1 83 ? 3.741 -1.549 -0.551 1.00 98.00 83 SER A N 1
ATOM 666 C CA . SER A 1 83 ? 4.752 -1.609 0.501 1.00 98.00 83 SER A CA 1
ATOM 667 C C . SER A 1 83 ? 5.890 -0.608 0.230 1.00 98.00 83 SER A C 1
ATOM 669 O O . SER A 1 83 ? 6.084 -0.163 -0.911 1.00 98.00 83 SER A O 1
ATOM 671 N N . PRO A 1 84 ? 6.709 -0.267 1.241 1.00 98.00 84 PRO A N 1
ATOM 672 C CA . PRO A 1 84 ? 7.935 0.498 1.006 1.00 98.00 84 PRO A CA 1
ATOM 673 C C . PRO A 1 84 ? 8.906 -0.201 0.036 1.00 98.00 84 PRO A C 1
ATOM 675 O O . PRO A 1 84 ? 9.723 0.473 -0.598 1.00 98.00 84 PRO A O 1
ATOM 678 N N . TYR A 1 85 ? 8.789 -1.524 -0.122 1.00 97.12 85 TYR A N 1
ATOM 679 C CA . TYR A 1 85 ? 9.667 -2.373 -0.929 1.00 97.12 85 TYR A CA 1
ATOM 680 C C . TYR A 1 85 ? 9.184 -2.600 -2.362 1.00 97.12 85 TYR A C 1
ATOM 682 O O . TYR A 1 85 ? 9.860 -3.285 -3.126 1.00 97.12 85 TYR A O 1
ATOM 690 N N . TYR A 1 86 ? 8.065 -1.993 -2.768 1.00 96.56 86 TYR A N 1
ATOM 691 C CA . TYR A 1 86 ? 7.461 -2.208 -4.086 1.00 96.56 86 TYR A CA 1
ATOM 692 C C . TYR A 1 86 ? 8.449 -2.127 -5.259 1.00 96.56 86 TYR A C 1
ATOM 694 O O . TYR A 1 86 ? 8.399 -2.943 -6.170 1.00 96.56 86 TYR A O 1
ATOM 702 N N . PHE A 1 87 ? 9.382 -1.175 -5.241 1.00 95.19 87 PHE A N 1
ATOM 703 C CA . PHE A 1 87 ? 10.337 -1.005 -6.343 1.00 95.19 87 PHE A CA 1
ATOM 704 C C . PHE A 1 87 ? 11.422 -2.091 -6.399 1.00 95.19 87 PHE A C 1
ATOM 706 O O . PHE A 1 87 ? 12.115 -2.186 -7.406 1.00 95.19 87 PHE A O 1
ATOM 713 N N . ASN A 1 88 ? 11.570 -2.899 -5.347 1.00 94.38 88 ASN A N 1
ATOM 714 C CA . ASN A 1 88 ? 12.465 -4.052 -5.330 1.00 94.38 88 ASN A CA 1
ATOM 715 C C . ASN A 1 88 ? 11.748 -5.338 -5.766 1.00 94.38 88 ASN A C 1
ATOM 717 O O . ASN A 1 88 ? 12.296 -6.115 -6.542 1.00 94.38 88 ASN A O 1
ATOM 721 N N . SER A 1 89 ? 10.524 -5.557 -5.275 1.00 92.81 89 SER A N 1
ATOM 722 C CA . SER A 1 89 ? 9.862 -6.868 -5.366 1.00 92.81 89 SER A CA 1
ATOM 723 C C . SER A 1 89 ? 8.378 -6.835 -5.749 1.00 92.81 89 SER A C 1
ATOM 725 O O . SER A 1 89 ? 7.804 -7.884 -6.029 1.00 92.81 89 SER A O 1
ATOM 727 N N . GLY A 1 90 ? 7.761 -5.654 -5.847 1.00 93.25 90 GLY A N 1
ATOM 728 C CA . GLY A 1 90 ? 6.394 -5.479 -6.353 1.00 93.25 90 GLY A CA 1
ATOM 729 C C . GLY A 1 90 ? 5.271 -5.639 -5.324 1.00 93.25 90 GLY A C 1
ATOM 730 O O . GLY A 1 90 ? 4.110 -5.670 -5.722 1.00 93.25 90 GLY A O 1
ATOM 731 N N . GLY A 1 91 ? 5.578 -5.706 -4.023 1.00 94.19 91 GLY A N 1
ATOM 732 C CA . GLY A 1 91 ? 4.588 -5.907 -2.957 1.00 94.19 91 GLY A CA 1
ATOM 733 C C . GLY A 1 91 ? 3.484 -4.841 -2.907 1.00 94.19 91 GLY A C 1
ATOM 734 O O . GLY A 1 91 ? 3.716 -3.678 -2.561 1.00 94.19 91 GLY A O 1
ATOM 735 N N . THR A 1 92 ? 2.251 -5.238 -3.219 1.00 96.69 92 THR A N 1
ATOM 736 C CA . THR A 1 92 ? 1.041 -4.405 -3.115 1.00 96.69 92 THR A CA 1
ATOM 737 C C . THR A 1 92 ? 0.261 -4.722 -1.837 1.00 96.69 92 THR A C 1
ATOM 739 O O . THR A 1 92 ? 0.602 -5.647 -1.106 1.00 96.69 92 THR A O 1
ATOM 742 N N . VAL A 1 93 ? -0.816 -3.989 -1.541 1.00 96.81 93 VAL A N 1
ATOM 743 C CA . VAL A 1 93 ? -1.645 -4.229 -0.340 1.00 96.81 93 VAL A CA 1
ATOM 744 C C . VAL A 1 93 ? -2.176 -5.668 -0.217 1.00 96.81 93 VAL A C 1
ATOM 746 O O . VAL A 1 93 ? -2.380 -6.170 0.891 1.00 96.81 93 VAL A O 1
ATOM 749 N N . ILE A 1 94 ? -2.372 -6.385 -1.330 1.00 95.19 94 ILE A N 1
ATOM 750 C CA . ILE A 1 94 ? -2.794 -7.795 -1.278 1.00 95.19 94 ILE A CA 1
ATOM 751 C C . ILE A 1 94 ? -1.679 -8.704 -0.741 1.00 95.19 94 ILE A C 1
ATOM 753 O O . ILE A 1 94 ? -1.974 -9.787 -0.249 1.00 95.19 94 ILE A O 1
ATOM 757 N N . ASP A 1 95 ? -0.434 -8.246 -0.762 1.00 94.31 95 ASP A N 1
ATOM 758 C CA . ASP A 1 95 ? 0.751 -8.981 -0.321 1.00 94.31 95 ASP A CA 1
ATOM 759 C C . ASP A 1 95 ? 1.132 -8.657 1.128 1.00 94.31 95 ASP A C 1
ATOM 761 O O . ASP A 1 95 ? 2.062 -9.248 1.671 1.00 94.31 95 ASP A O 1
ATOM 765 N N . TRP A 1 96 ? 0.402 -7.742 1.774 1.00 96.25 96 TRP A N 1
ATOM 766 C CA . TRP A 1 96 ? 0.613 -7.392 3.174 1.00 96.25 96 TRP A CA 1
ATOM 767 C C . TRP A 1 96 ? -0.018 -8.440 4.087 1.00 96.25 96 TRP A C 1
ATOM 769 O O . TRP A 1 96 ? -1.239 -8.629 4.091 1.00 96.25 96 TRP A O 1
ATOM 779 N N . MET A 1 97 ? 0.821 -9.103 4.872 1.00 94.62 97 MET A N 1
ATOM 780 C CA . MET A 1 97 ? 0.443 -10.161 5.799 1.00 94.62 97 MET A CA 1
ATOM 781 C C . MET A 1 97 ? 0.643 -9.711 7.252 1.00 94.62 97 MET A C 1
ATOM 783 O O . MET A 1 97 ? 1.529 -8.896 7.519 1.00 94.62 97 MET A O 1
ATOM 787 N N . PRO A 1 98 ? -0.122 -10.260 8.211 1.00 94.12 98 PRO A N 1
ATOM 788 C CA . PRO A 1 98 ? 0.198 -10.138 9.627 1.00 94.12 98 PRO A CA 1
ATOM 789 C C . PRO A 1 98 ? 1.651 -10.563 9.924 1.00 94.12 98 PRO A C 1
ATOM 791 O O . PRO A 1 98 ? 2.159 -11.467 9.255 1.00 94.12 98 PRO A O 1
ATOM 794 N N . PRO A 1 99 ? 2.331 -9.967 10.921 1.00 89.44 99 PRO A N 1
ATOM 795 C CA . PRO A 1 99 ? 3.732 -10.281 11.236 1.00 89.44 99 PRO A CA 1
ATOM 796 C C . PRO A 1 99 ? 4.010 -11.748 11.581 1.00 89.44 99 PRO A C 1
ATOM 798 O O . PRO A 1 99 ? 5.142 -12.206 11.458 1.00 89.44 99 PRO A O 1
ATOM 801 N N . ASP A 1 100 ? 2.996 -12.472 12.047 1.00 88.12 100 ASP A N 1
ATOM 802 C CA . ASP A 1 100 ? 3.055 -13.886 12.414 1.00 88.12 100 ASP A CA 1
ATOM 803 C C . ASP A 1 100 ? 2.677 -14.831 11.260 1.00 88.12 100 ASP A C 1
ATOM 805 O O . ASP A 1 100 ? 2.659 -16.055 11.439 1.00 88.12 100 ASP A O 1
ATOM 809 N N . PHE A 1 101 ? 2.402 -14.291 10.067 1.00 87.56 101 PHE A N 1
ATOM 810 C CA . PHE A 1 101 ? 2.114 -15.085 8.883 1.00 87.56 101 PHE A CA 1
ATOM 811 C C . PHE A 1 101 ? 3.325 -15.929 8.481 1.00 87.56 101 PHE A C 1
ATOM 813 O O . PHE A 1 101 ? 4.449 -15.443 8.356 1.00 87.56 101 PHE A O 1
ATOM 820 N N . LYS A 1 102 ? 3.083 -17.219 8.242 1.00 81.31 102 LYS A N 1
ATOM 821 C CA . LYS A 1 102 ? 4.121 -18.178 7.858 1.00 81.31 102 LYS A CA 1
ATOM 822 C C . LYS A 1 102 ? 4.046 -18.468 6.358 1.00 81.31 102 LYS A C 1
ATOM 824 O O . LYS A 1 102 ? 2.941 -18.705 5.861 1.00 81.31 102 LYS A O 1
ATOM 829 N N . PRO A 1 103 ? 5.185 -18.529 5.640 1.00 77.12 103 PRO A N 1
ATOM 830 C CA . PRO A 1 103 ? 5.217 -19.057 4.280 1.00 77.12 103 PRO A CA 1
ATOM 831 C C . PRO A 1 103 ? 4.528 -20.425 4.207 1.00 77.12 103 PRO A C 1
ATOM 833 O O . PRO A 1 103 ? 4.697 -21.258 5.098 1.00 77.12 103 PRO A O 1
ATOM 836 N N . GLY A 1 104 ? 3.725 -20.649 3.167 1.00 80.06 104 GLY A N 1
ATOM 837 C CA . GLY A 1 104 ? 2.869 -21.841 3.066 1.00 80.06 104 GLY A CA 1
ATOM 838 C C . GLY A 1 104 ? 1.495 -21.689 3.734 1.00 80.06 104 GLY A C 1
ATOM 839 O O . GLY A 1 104 ? 0.669 -22.597 3.655 1.00 80.06 104 GLY A O 1
ATOM 840 N N . GLY A 1 105 ? 1.243 -20.565 4.411 1.00 85.75 105 GLY A N 1
ATOM 841 C CA . GLY A 1 105 ? -0.023 -20.266 5.069 1.00 85.75 105 GLY A CA 1
ATOM 842 C C . GLY A 1 105 ? -1.117 -19.763 4.125 1.00 85.75 105 GLY A C 1
ATOM 843 O O . GLY A 1 105 ? -0.872 -19.350 2.987 1.00 85.75 105 GLY A O 1
ATOM 844 N N . VAL A 1 106 ? -2.342 -19.752 4.653 1.00 89.69 106 VAL A N 1
ATOM 845 C CA . VAL A 1 106 ? -3.518 -19.148 4.020 1.00 89.69 106 VAL A CA 1
ATOM 846 C C . VAL A 1 106 ? -4.044 -18.046 4.927 1.00 89.69 106 VAL A C 1
ATOM 848 O O . VAL A 1 106 ? -4.275 -18.272 6.113 1.00 89.69 106 VAL A O 1
ATOM 851 N N . LEU A 1 107 ? -4.256 -16.863 4.360 1.00 92.25 107 LEU A N 1
ATOM 852 C CA . LEU A 1 107 ? -4.871 -15.731 5.036 1.00 92.25 107 LEU A CA 1
ATOM 853 C C . LEU A 1 107 ? -6.221 -15.416 4.386 1.00 92.25 107 LEU A C 1
ATOM 855 O O . LEU A 1 107 ? -6.292 -15.174 3.183 1.00 92.25 107 LEU A O 1
ATOM 859 N N . SER A 1 108 ? -7.281 -15.379 5.194 1.00 94.19 108 SER A N 1
ATOM 860 C CA . SER A 1 108 ? -8.602 -14.898 4.780 1.00 94.19 108 SER A CA 1
ATOM 861 C C . SER A 1 108 ? -8.823 -13.485 5.302 1.00 94.19 108 SER A C 1
ATOM 863 O O . SER A 1 108 ? -8.827 -13.275 6.514 1.00 94.19 108 SER A O 1
ATOM 865 N N . ARG A 1 109 ? -9.044 -12.522 4.405 1.00 95.00 109 ARG A N 1
ATOM 866 C CA . ARG A 1 109 ? -9.339 -11.123 4.753 1.00 95.00 109 ARG A CA 1
ATOM 867 C C . ARG A 1 109 ? -10.703 -10.720 4.221 1.00 95.00 109 ARG A C 1
ATOM 869 O O . ARG A 1 109 ? -10.972 -10.888 3.033 1.00 95.00 109 ARG A O 1
ATOM 876 N N . ARG A 1 110 ? -11.551 -10.158 5.081 1.00 96.12 110 ARG A N 1
ATOM 877 C CA . ARG A 1 110 ? -12.848 -9.610 4.668 1.00 96.12 110 ARG A CA 1
ATOM 878 C C . ARG A 1 110 ? -12.626 -8.375 3.803 1.00 96.12 110 ARG A C 1
ATOM 880 O O . ARG A 1 110 ? -11.843 -7.511 4.185 1.00 96.12 110 ARG A O 1
ATOM 887 N N . ILE A 1 111 ? -13.323 -8.285 2.674 1.00 96.00 111 ILE A N 1
ATOM 888 C CA . ILE A 1 111 ? -13.297 -7.096 1.819 1.00 96.00 111 ILE A CA 1
ATOM 889 C C . ILE A 1 111 ? -14.292 -6.073 2.374 1.00 96.00 111 ILE A C 1
ATOM 891 O O . ILE A 1 111 ? -15.446 -6.405 2.655 1.00 96.00 111 ILE A O 1
ATOM 895 N N . ARG A 1 112 ? -13.849 -4.824 2.523 1.00 94.94 112 ARG A N 1
ATOM 896 C CA . ARG A 1 112 ? -14.655 -3.726 3.071 1.00 94.94 112 ARG A CA 1
ATOM 897 C C . ARG A 1 112 ? -15.918 -3.504 2.257 1.00 94.94 112 ARG A C 1
ATOM 899 O O . ARG A 1 112 ? -15.880 -3.456 1.029 1.00 94.94 112 ARG A O 1
ATOM 906 N N . GLY A 1 113 ? -17.042 -3.361 2.953 1.00 91.88 113 GLY A N 1
ATOM 907 C CA . GLY A 1 113 ? -18.346 -3.127 2.326 1.00 91.88 113 GLY A CA 1
ATOM 908 C C . GLY A 1 113 ? -18.880 -4.304 1.503 1.00 91.88 113 GLY A C 1
ATOM 909 O O . GLY A 1 113 ? -19.869 -4.140 0.792 1.00 91.88 113 GLY A O 1
ATOM 910 N N . GLN A 1 114 ? -18.260 -5.486 1.584 1.00 91.75 114 GLN A N 1
ATOM 911 C CA . GLN A 1 114 ? -18.691 -6.685 0.869 1.00 91.75 114 GLN A CA 1
ATOM 912 C C . GLN A 1 114 ? -18.903 -7.856 1.833 1.00 91.75 114 GLN A C 1
ATOM 914 O O . GLN A 1 114 ? -18.312 -7.930 2.909 1.00 91.75 114 GLN A O 1
ATOM 919 N N . SER A 1 115 ? -19.738 -8.815 1.429 1.00 91.25 115 SER A N 1
ATOM 920 C CA . SER A 1 115 ? -19.857 -10.105 2.122 1.00 91.25 115 SER A CA 1
ATOM 921 C C . SER A 1 115 ? -18.717 -11.072 1.771 1.00 91.25 115 SER A C 1
ATOM 923 O O . SER A 1 115 ? -18.573 -12.116 2.407 1.00 91.25 115 SER A O 1
ATOM 925 N N . ALA A 1 116 ? -17.910 -10.733 0.762 1.00 93.19 116 ALA A N 1
ATOM 926 C CA . ALA A 1 116 ? -16.820 -11.552 0.259 1.00 93.19 116 ALA A CA 1
ATOM 927 C C . ALA A 1 116 ? -15.526 -11.386 1.073 1.00 93.19 116 ALA A C 1
ATOM 929 O O . ALA A 1 116 ? -15.273 -10.363 1.712 1.00 93.19 116 ALA A O 1
ATOM 930 N N . SER A 1 117 ? -14.680 -12.413 1.016 1.00 94.31 117 SER A N 1
ATOM 931 C CA . SER A 1 117 ? -13.321 -12.391 1.558 1.00 94.31 117 SER A CA 1
ATOM 932 C C . SER A 1 117 ? -12.320 -12.755 0.469 1.00 94.31 117 SER A C 1
ATOM 934 O O . SER A 1 117 ? -12.613 -13.582 -0.395 1.00 94.31 117 SER A O 1
ATOM 936 N N . LEU A 1 118 ? -11.138 -12.149 0.522 1.00 93.50 118 LEU A N 1
ATOM 937 C CA . LEU A 1 118 ? -10.000 -12.551 -0.289 1.00 93.50 118 LEU A CA 1
ATOM 938 C C . LEU A 1 118 ? -9.208 -13.619 0.466 1.00 93.50 118 LEU A C 1
ATOM 940 O O . LEU A 1 118 ? -8.792 -13.398 1.605 1.00 93.50 118 LEU A O 1
ATOM 944 N N . LEU A 1 119 ? -8.975 -14.748 -0.198 1.00 92.44 119 LEU A N 1
ATOM 945 C CA . LEU A 1 119 ? -8.044 -15.771 0.258 1.00 92.44 119 LEU A CA 1
ATOM 946 C C . LEU A 1 119 ? -6.695 -15.540 -0.413 1.00 92.44 119 LEU A C 1
ATOM 948 O O . LEU A 1 119 ? -6.596 -15.541 -1.640 1.00 92.44 119 LEU A O 1
ATOM 952 N N . THR A 1 120 ? -5.660 -15.337 0.391 1.00 87.19 120 THR A N 1
ATOM 953 C CA . THR A 1 120 ? -4.279 -15.257 -0.082 1.00 87.19 120 THR A CA 1
ATOM 954 C C . THR A 1 120 ? -3.529 -16.484 0.401 1.00 87.19 120 THR A C 1
ATOM 956 O O . THR A 1 120 ? -3.457 -16.738 1.601 1.00 87.19 120 THR A O 1
ATOM 959 N N . CYS A 1 121 ? -2.994 -17.254 -0.544 1.00 83.88 121 CYS A N 1
ATOM 960 C CA . CYS A 1 121 ? -2.255 -18.481 -0.275 1.00 83.88 121 CYS A CA 1
ATOM 961 C C . CYS A 1 121 ? -0.788 -18.261 -0.643 1.00 83.88 121 CYS A C 1
ATOM 963 O O . CYS A 1 121 ? -0.478 -18.001 -1.806 1.00 83.88 121 CYS A O 1
ATOM 965 N N . SER A 1 122 ? 0.112 -18.384 0.330 1.00 82.19 122 SER A N 1
ATOM 966 C CA . SER A 1 122 ? 1.546 -18.473 0.054 1.00 82.19 122 SER A CA 1
ATOM 967 C C . SER A 1 122 ? 1.879 -19.922 -0.287 1.00 82.19 122 SER A C 1
ATOM 969 O O . SER A 1 122 ? 1.499 -20.825 0.449 1.00 82.19 122 SER A O 1
ATOM 971 N N . LEU A 1 123 ? 2.599 -20.160 -1.385 1.00 78.44 123 LEU A N 1
ATOM 972 C CA . LEU A 1 123 ? 2.994 -21.514 -1.800 1.00 78.44 123 LEU A CA 1
ATOM 973 C C . LEU A 1 123 ? 4.204 -22.066 -1.019 1.00 78.44 123 LEU A C 1
ATOM 975 O O . LEU A 1 123 ? 4.668 -23.164 -1.312 1.00 78.44 123 LEU A O 1
ATOM 979 N N . GLY A 1 124 ? 4.696 -21.334 -0.013 1.00 69.38 124 GLY A N 1
ATOM 980 C CA . GLY A 1 124 ? 5.900 -21.690 0.736 1.00 69.38 124 GLY A CA 1
ATOM 981 C C . GLY A 1 124 ? 7.181 -21.148 0.094 1.00 69.38 124 GLY A C 1
ATOM 982 O O . GLY A 1 124 ? 7.118 -20.483 -0.944 1.00 69.38 124 GLY A O 1
ATOM 983 N N . PRO A 1 125 ? 8.344 -21.384 0.725 1.00 66.31 125 PRO A N 1
ATOM 984 C CA . PRO A 1 125 ? 9.621 -20.922 0.199 1.00 66.31 125 PRO A CA 1
ATOM 985 C C . PRO A 1 125 ? 9.863 -21.521 -1.188 1.00 66.31 125 PRO A C 1
ATOM 987 O O . PRO A 1 125 ? 9.571 -22.6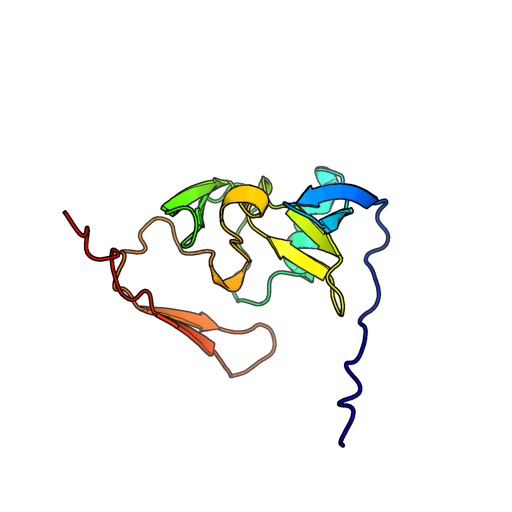96 -1.432 1.00 66.31 125 PRO A O 1
ATOM 990 N N . ARG A 1 126 ? 10.415 -20.717 -2.104 1.00 62.78 126 ARG A N 1
ATOM 991 C CA . ARG A 1 126 ? 10.850 -21.238 -3.405 1.00 62.78 126 ARG A CA 1
ATOM 992 C C . ARG A 1 126 ? 11.878 -22.349 -3.156 1.00 62.78 126 ARG A C 1
ATOM 994 O O . ARG A 1 126 ? 12.768 -22.148 -2.327 1.00 62.78 126 ARG A O 1
ATOM 1001 N N . PRO A 1 127 ? 11.790 -23.500 -3.845 1.00 58.59 127 PRO A N 1
ATOM 1002 C CA . PRO A 1 127 ? 12.844 -24.498 -3.760 1.00 58.59 127 PRO A CA 1
ATOM 1003 C C . PRO A 1 127 ? 14.169 -23.835 -4.148 1.00 58.59 127 PRO A C 1
ATOM 1005 O O . PRO A 1 127 ? 14.271 -23.200 -5.199 1.00 58.59 127 PRO A O 1
ATOM 1008 N N . ILE A 1 128 ? 15.167 -23.940 -3.270 1.00 56.50 128 ILE A N 1
ATOM 1009 C CA . ILE A 1 128 ? 16.525 -23.489 -3.562 1.00 56.50 128 ILE A CA 1
ATOM 1010 C C . ILE A 1 128 ? 17.087 -24.501 -4.558 1.00 56.50 128 ILE A C 1
ATOM 1012 O O . ILE A 1 128 ? 17.440 -25.618 -4.184 1.00 56.50 128 ILE A O 1
ATOM 1016 N N . CYS A 1 129 ? 17.104 -24.147 -5.841 1.00 45.56 129 CYS A N 1
ATOM 1017 C CA . CYS A 1 129 ? 17.869 -24.905 -6.821 1.00 45.56 129 CYS A CA 1
ATOM 1018 C C . CYS A 1 129 ? 19.356 -24.657 -6.527 1.00 45.56 129 CYS A C 1
ATOM 1020 O O . CYS A 1 129 ? 19.831 -23.535 -6.705 1.00 45.56 129 CYS A O 1
ATOM 1022 N N . HIS A 1 130 ? 20.035 -25.682 -6.008 1.00 41.31 130 HIS A N 1
ATOM 1023 C CA . HIS A 1 130 ? 21.493 -25.738 -5.885 1.00 41.31 130 HIS A CA 1
ATOM 1024 C C . HIS A 1 130 ? 22.148 -26.025 -7.236 1.00 41.31 130 HIS A C 1
ATOM 1026 O O . HIS A 1 130 ? 21.563 -26.819 -8.009 1.00 41.31 130 HIS A O 1
#

Radius of gyration: 15.89 Å; chains: 1; bounding box: 41×42×45 Å

pLDDT: mean 90.78, std 12.16, range [41.31, 98.69]

Sequence (130 aa):
MFKRHREILPRLSYPTRLVPAGAEMIEEYIIPNGEKAQVLDGLYPFDPVPALTETMYDLHEEKPFRVGDFRVLRGAAMDMLVSPYYFNSGGTVIDWMPPDFKPGGVLSRRIRGQSASLLTCSLGPRPICH